Protein AF-A0A532T430-F1 (afdb_monomer_lite)

Foldseek 3Di:
DDEAEDEPVVVLVVLVVCLVVVFDKAWDWDALPRPPDPHNFIKIKIARPVVRYIYIYTHNDDDPCVLVRCCSVVVDDNPDDDD

pLDDT: mean 91.78, std 11.78, range [50.59, 98.44]

Radius of gyration: 12.57 Å; chains: 1; bounding box: 34×25×28 Å

Secondary structure (DSSP, 8-state):
--EEE--HHHHHHHHHHHHHTT--EEEEEE-TT-TT-SSSSEEEEEEETTTTEEEEEEESS--THHHHHHHHHHT--TT----

Structure (mmCIF, N/CA/C/O backbone):
data_AF-A0A532T430-F1
#
_entry.id   AF-A0A532T430-F1
#
loop_
_atom_site.group_PDB
_atom_site.id
_atom_site.type_symbol
_atom_site.label_atom_id
_atom_site.label_alt_id
_atom_site.label_comp_id
_atom_site.label_asym_id
_atom_site.label_entity_id
_atom_site.label_seq_id
_atom_site.pdbx_PDB_ins_code
_atom_site.Cartn_x
_atom_site.Cartn_y
_atom_site.Cartn_z
_atom_site.occupancy
_atom_site.B_iso_or_equiv
_atom_site.auth_seq_id
_atom_site.auth_comp_id
_atom_site.auth_asym_id
_atom_site.auth_atom_id
_atom_site.pdbx_PDB_model_num
ATOM 1 N N . MET A 1 1 ? -6.981 -13.702 -6.467 1.00 62.12 1 MET A N 1
ATOM 2 C CA . MET A 1 1 ? -7.190 -12.362 -5.885 1.00 62.12 1 MET A CA 1
ATOM 3 C C . MET A 1 1 ? -7.175 -11.372 -7.031 1.00 62.12 1 MET A C 1
ATOM 5 O O . MET A 1 1 ? -6.266 -11.460 -7.846 1.00 62.12 1 MET A O 1
ATOM 9 N N . ASN A 1 2 ? -8.205 -10.542 -7.177 1.00 84.88 2 ASN A N 1
ATOM 10 C CA . ASN A 1 2 ? -8.207 -9.510 -8.211 1.00 84.88 2 ASN A CA 1
ATOM 11 C C . ASN A 1 2 ? -7.411 -8.313 -7.678 1.00 84.88 2 ASN A C 1
ATOM 13 O O . ASN A 1 2 ? -7.788 -7.774 -6.641 1.00 84.88 2 ASN A O 1
ATOM 17 N N . LEU A 1 3 ? -6.309 -7.950 -8.334 1.00 92.38 3 LEU A N 1
ATOM 18 C CA . LEU A 1 3 ? -5.503 -6.789 -7.959 1.00 92.38 3 LEU A CA 1
ATOM 19 C C . LEU A 1 3 ? -5.943 -5.591 -8.798 1.00 92.38 3 LEU A C 1
ATOM 21 O O . LEU A 1 3 ? -5.875 -5.631 -10.026 1.00 92.38 3 LEU A O 1
ATOM 25 N N . ILE A 1 4 ? -6.381 -4.528 -8.134 1.00 96.94 4 ILE A N 1
ATOM 26 C CA . ILE A 1 4 ? -6.749 -3.272 -8.782 1.00 96.94 4 ILE A CA 1
ATOM 27 C C . ILE A 1 4 ? -5.476 -2.435 -8.923 1.00 96.94 4 ILE A C 1
ATOM 29 O O . ILE A 1 4 ? -4.916 -1.972 -7.928 1.00 96.94 4 ILE A O 1
ATOM 33 N N . GLU A 1 5 ? -4.995 -2.265 -10.155 1.00 97.56 5 GLU A N 1
ATOM 34 C CA . GLU A 1 5 ? -3.819 -1.434 -10.429 1.00 97.56 5 GLU A CA 1
ATOM 35 C C . GLU A 1 5 ? -4.160 0.049 -10.238 1.00 97.56 5 GLU A C 1
ATOM 37 O O . GLU A 1 5 ? -5.103 0.568 -10.836 1.00 97.56 5 GLU A O 1
ATOM 42 N N . ILE A 1 6 ? -3.389 0.721 -9.384 1.00 98.38 6 ILE A N 1
ATOM 43 C CA . ILE A 1 6 ? -3.531 2.138 -9.044 1.00 98.38 6 ILE A CA 1
ATOM 44 C C . ILE A 1 6 ? -2.165 2.828 -9.080 1.00 98.38 6 ILE A C 1
ATOM 46 O O . ILE A 1 6 ? -1.119 2.180 -9.105 1.00 98.38 6 ILE A O 1
ATOM 50 N N . ASN A 1 7 ? -2.168 4.160 -9.103 1.00 98.19 7 ASN A N 1
ATOM 51 C CA . ASN A 1 7 ? -0.938 4.947 -9.126 1.00 98.19 7 ASN A CA 1
ATOM 52 C C . ASN A 1 7 ? -0.364 5.185 -7.712 1.00 98.19 7 ASN A C 1
ATOM 54 O O . ASN A 1 7 ? -0.989 4.874 -6.695 1.00 98.19 7 ASN A O 1
ATOM 58 N N . ARG A 1 8 ? 0.838 5.774 -7.677 1.00 98.12 8 ARG A N 1
ATOM 59 C CA . ARG A 1 8 ? 1.597 6.100 -6.459 1.00 98.12 8 ARG A CA 1
ATOM 60 C C . ARG A 1 8 ? 0.814 6.979 -5.477 1.00 98.12 8 ARG A C 1
ATOM 62 O O . ARG A 1 8 ? 0.806 6.706 -4.281 1.00 98.12 8 ARG A O 1
ATOM 69 N N . GLU A 1 9 ? 0.160 8.025 -5.966 1.00 97.88 9 GLU A N 1
ATOM 70 C CA . GLU A 1 9 ? -0.579 8.961 -5.111 1.00 97.88 9 GLU A CA 1
ATOM 71 C C . GLU A 1 9 ? -1.782 8.276 -4.452 1.00 97.88 9 GLU A C 1
ATOM 73 O O . GLU A 1 9 ? -2.006 8.409 -3.249 1.00 97.88 9 GLU A O 1
ATOM 78 N N . GLU A 1 10 ? -2.519 7.478 -5.223 1.00 98.38 10 GLU A N 1
ATOM 79 C CA . GLU A 1 10 ? -3.721 6.794 -4.758 1.00 98.38 10 GLU A CA 1
ATOM 80 C C . GLU A 1 10 ? -3.399 5.682 -3.752 1.00 98.38 10 GLU A C 1
ATOM 82 O O . GLU A 1 10 ? -4.115 5.531 -2.761 1.00 98.38 10 GLU A O 1
ATOM 87 N N . ILE A 1 11 ? -2.312 4.923 -3.947 1.00 98.25 11 ILE A N 1
ATOM 88 C CA . ILE A 1 11 ? -1.949 3.857 -3.001 1.00 98.25 11 ILE A CA 1
ATOM 89 C C . ILE A 1 11 ? -1.525 4.432 -1.642 1.00 98.25 11 ILE A C 1
ATOM 91 O O . ILE A 1 11 ? -1.904 3.895 -0.599 1.00 98.25 11 ILE A O 1
ATOM 95 N N . VAL A 1 12 ? -0.820 5.571 -1.645 1.00 98.31 12 VAL A N 1
ATOM 96 C CA . VAL A 1 12 ? -0.441 6.300 -0.424 1.00 98.31 12 VAL A CA 1
ATOM 97 C C . VAL A 1 12 ? -1.664 6.910 0.256 1.00 98.31 12 VAL A C 1
ATOM 99 O O . VAL A 1 12 ? -1.805 6.821 1.476 1.00 98.31 12 VAL A O 1
ATOM 102 N N . LYS A 1 13 ? -2.572 7.512 -0.515 1.00 98.38 13 LYS A N 1
ATOM 103 C CA . LYS A 1 13 ? -3.824 8.053 0.017 1.00 98.38 13 LYS A CA 1
ATOM 104 C C . LYS A 1 13 ? -4.639 6.965 0.719 1.00 98.38 13 LYS A C 1
ATOM 106 O O . LYS A 1 13 ? -5.040 7.149 1.865 1.00 98.38 13 LYS A O 1
ATOM 111 N N . ARG A 1 14 ? -4.821 5.809 0.077 1.00 97.94 14 ARG A N 1
ATOM 112 C CA . ARG A 1 14 ? -5.609 4.698 0.630 1.00 97.94 14 ARG A CA 1
ATOM 113 C C . ARG A 1 14 ? -5.022 4.118 1.904 1.00 97.94 14 ARG A C 1
ATOM 115 O O . ARG A 1 14 ? -5.770 3.898 2.852 1.00 97.94 14 ARG A O 1
ATOM 122 N N . VAL A 1 15 ? -3.708 3.885 1.961 1.00 97.75 15 VAL A N 1
ATOM 123 C CA . VAL A 1 15 ? -3.099 3.345 3.189 1.00 97.75 15 VAL A CA 1
ATOM 124 C C . VAL A 1 15 ? -3.258 4.316 4.363 1.00 97.75 15 VAL A C 1
ATOM 126 O O . VAL A 1 15 ? -3.536 3.881 5.478 1.00 97.75 15 VAL A O 1
ATOM 129 N N . ARG A 1 16 ? -3.173 5.631 4.111 1.00 97.38 16 ARG A N 1
ATOM 130 C CA . ARG A 1 16 ? -3.421 6.662 5.130 1.00 97.38 16 ARG A CA 1
ATOM 131 C C . ARG A 1 16 ? -4.873 6.654 5.593 1.00 97.38 16 ARG A C 1
ATOM 133 O O . ARG A 1 16 ? -5.112 6.582 6.791 1.00 97.38 16 ARG A O 1
ATOM 140 N N . GLU A 1 17 ? -5.832 6.626 4.668 1.00 97.38 17 GLU A N 1
ATOM 141 C CA . GLU A 1 17 ? -7.261 6.549 5.003 1.00 97.38 17 GLU A CA 1
ATOM 142 C C . GLU A 1 17 ? -7.592 5.308 5.849 1.00 97.38 17 GLU A C 1
ATOM 144 O O . GLU A 1 17 ? -8.323 5.406 6.836 1.00 97.38 17 GLU A O 1
ATOM 149 N N . LEU A 1 18 ? -7.030 4.145 5.502 1.00 96.69 18 LEU A N 1
ATOM 150 C CA . LEU A 1 18 ? -7.223 2.909 6.265 1.00 96.69 18 LEU A CA 1
ATOM 151 C C . LEU A 1 18 ? -6.586 2.989 7.657 1.00 96.69 18 LEU A C 1
ATOM 153 O O . LEU A 1 18 ? -7.210 2.579 8.641 1.00 96.69 18 LEU A O 1
ATOM 157 N N . ALA A 1 19 ? -5.372 3.534 7.757 1.00 95.50 19 ALA A N 1
ATOM 158 C CA . ALA A 1 19 ? -4.677 3.717 9.026 1.00 95.50 19 ALA A CA 1
ATOM 159 C C . ALA A 1 19 ? -5.413 4.700 9.954 1.00 95.50 19 ALA A C 1
ATOM 161 O O . ALA A 1 19 ? -5.675 4.364 11.113 1.00 95.50 19 ALA A O 1
ATOM 162 N N . ASP A 1 20 ? -5.820 5.864 9.442 1.00 95.94 20 ASP A N 1
ATOM 163 C CA . ASP A 1 20 ? -6.530 6.904 10.196 1.00 95.94 20 ASP A CA 1
ATOM 164 C C . ASP A 1 20 ? -7.894 6.409 10.691 1.00 95.94 20 ASP A C 1
ATOM 166 O O . ASP A 1 20 ? -8.279 6.632 11.844 1.00 95.94 20 ASP A O 1
ATOM 170 N N . ALA A 1 21 ? -8.604 5.651 9.850 1.00 95.62 21 ALA A N 1
ATOM 171 C CA . ALA A 1 21 ? -9.871 5.021 10.203 1.00 95.62 21 ALA A CA 1
ATOM 172 C C . ALA A 1 21 ? -9.716 3.770 11.095 1.00 95.62 21 ALA A C 1
ATOM 174 O O . ALA A 1 21 ? -10.724 3.143 11.434 1.00 95.62 21 ALA A O 1
ATOM 175 N N . LYS A 1 22 ? -8.485 3.401 11.489 1.00 94.25 22 LYS A N 1
ATOM 176 C CA . LYS A 1 22 ? -8.151 2.209 12.297 1.00 94.25 22 LYS A CA 1
ATOM 177 C C . LYS A 1 22 ? -8.717 0.910 11.711 1.00 94.25 22 LYS A C 1
ATOM 179 O O . LYS A 1 22 ? -9.144 0.019 12.450 1.00 94.25 22 LYS A O 1
ATOM 184 N N . LYS A 1 23 ? -8.749 0.823 10.382 1.00 94.44 23 LYS A N 1
ATOM 185 C CA . LYS A 1 23 ? -9.230 -0.341 9.634 1.00 94.44 23 LYS A CA 1
ATOM 186 C C . LYS A 1 23 ? -8.202 -1.463 9.661 1.00 94.44 23 LYS A C 1
ATOM 188 O O . LYS A 1 23 ? -7.022 -1.226 9.909 1.00 94.44 23 LYS A O 1
ATOM 193 N N . LYS A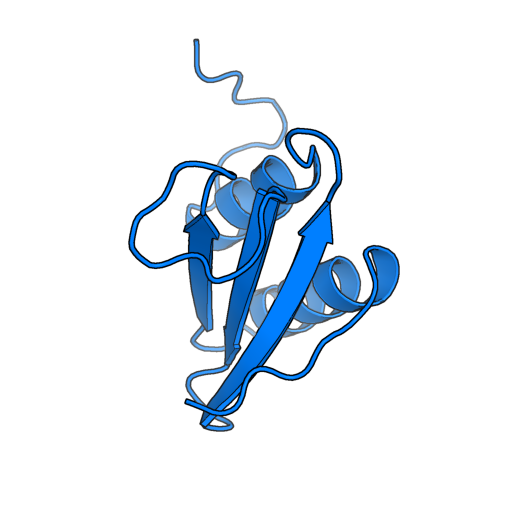 1 24 ? -8.653 -2.694 9.412 1.00 94.38 24 LYS A N 1
ATOM 194 C CA . LYS A 1 24 ? -7.748 -3.829 9.209 1.00 94.38 24 LYS A CA 1
ATOM 195 C C . LYS A 1 24 ? -7.216 -3.808 7.787 1.00 94.38 24 LYS A C 1
ATOM 197 O O . LYS A 1 24 ? -7.986 -3.845 6.830 1.00 94.38 24 LYS A O 1
ATOM 202 N N . TRP A 1 25 ? -5.903 -3.751 7.677 1.00 96.62 25 TRP A N 1
ATOM 203 C CA . TRP A 1 25 ? -5.195 -3.799 6.417 1.00 96.62 25 TRP A CA 1
ATOM 204 C C . TRP A 1 25 ? -3.811 -4.387 6.650 1.00 96.62 25 TRP A C 1
ATOM 206 O O . TRP A 1 25 ? -3.271 -4.334 7.759 1.00 96.62 25 TRP A O 1
ATOM 216 N N . HIS A 1 26 ? -3.235 -4.928 5.592 1.00 96.19 26 HIS A N 1
ATOM 217 C CA . HIS A 1 26 ? -1.833 -5.307 5.555 1.00 96.19 26 HIS A CA 1
ATOM 218 C C . HIS A 1 26 ? -1.290 -5.051 4.150 1.00 96.19 26 HIS A C 1
ATOM 220 O O . HIS A 1 26 ? -2.014 -4.596 3.258 1.00 96.19 26 HIS A O 1
ATOM 226 N N . PHE A 1 27 ? 0.003 -5.293 3.953 1.00 97.50 27 PHE A N 1
ATOM 227 C CA . PHE A 1 27 ? 0.628 -5.074 2.661 1.00 97.50 27 PHE A CA 1
ATOM 228 C C . PHE A 1 27 ? 1.670 -6.134 2.334 1.00 97.50 27 PHE A C 1
ATOM 230 O O . PHE A 1 27 ? 2.231 -6.770 3.227 1.00 97.50 27 PHE A O 1
ATOM 237 N N . HIS A 1 28 ? 1.950 -6.272 1.041 1.00 96.75 28 HIS A N 1
ATOM 238 C CA . HIS A 1 28 ? 3.059 -7.064 0.523 1.00 96.75 28 H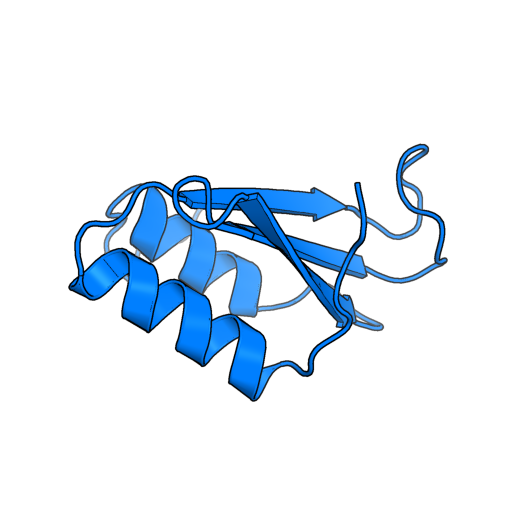IS A CA 1
ATOM 239 C C . HIS A 1 28 ? 3.9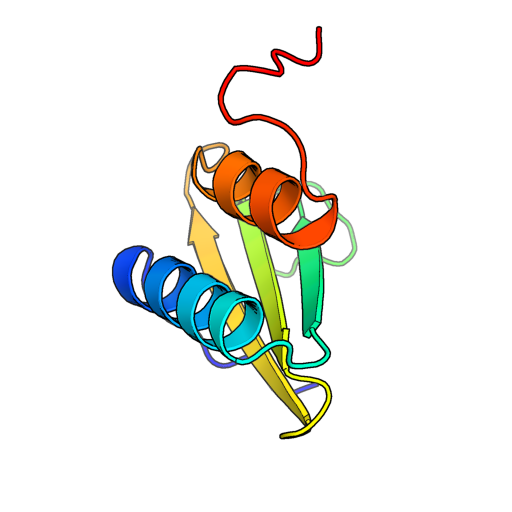69 -6.178 -0.308 1.00 96.75 28 HIS A C 1
ATOM 241 O O . HIS A 1 28 ? 3.512 -5.301 -1.043 1.00 96.75 28 HIS A O 1
ATOM 247 N N . PHE A 1 29 ? 5.262 -6.453 -0.227 1.00 97.44 29 PHE A N 1
ATOM 248 C CA . PHE A 1 29 ? 6.262 -5.860 -1.095 1.00 97.44 29 PHE A CA 1
ATOM 249 C C . PHE A 1 29 ? 6.953 -6.970 -1.878 1.00 97.44 29 PHE A C 1
ATOM 251 O O . PHE A 1 29 ? 7.537 -7.880 -1.290 1.00 97.44 29 PHE A O 1
ATOM 258 N N . LEU A 1 30 ? 6.868 -6.905 -3.206 1.00 97.62 30 LEU A N 1
ATOM 259 C CA . LEU A 1 30 ? 7.472 -7.886 -4.100 1.00 97.62 30 LEU A CA 1
ATOM 260 C C . LEU A 1 30 ? 8.547 -7.209 -4.951 1.00 97.62 30 LEU A C 1
ATOM 262 O O . LEU A 1 30 ? 8.306 -6.186 -5.595 1.00 97.62 30 LEU A O 1
ATOM 266 N N . THR A 1 31 ? 9.738 -7.797 -4.977 1.00 97.81 31 THR A N 1
ATOM 267 C CA . THR A 1 31 ? 10.833 -7.357 -5.851 1.00 97.81 31 THR A CA 1
ATOM 268 C C . THR A 1 31 ? 10.623 -7.863 -7.288 1.00 97.81 31 THR A C 1
ATOM 270 O O . THR A 1 31 ? 9.841 -8.799 -7.492 1.00 97.81 31 THR A O 1
ATOM 273 N N . PRO A 1 32 ? 11.328 -7.308 -8.296 1.00 97.50 32 PRO A N 1
ATOM 274 C CA . PRO A 1 32 ? 11.238 -7.778 -9.684 1.00 97.50 32 PRO A CA 1
ATOM 275 C C . PRO A 1 32 ? 11.550 -9.271 -9.865 1.00 97.50 32 PRO A C 1
ATOM 277 O O . PRO A 1 32 ? 10.999 -9.909 -10.751 1.00 97.50 32 PRO A O 1
ATOM 280 N N . ASN A 1 33 ? 12.402 -9.834 -9.001 1.00 95.75 33 ASN A N 1
ATOM 281 C CA . ASN A 1 33 ? 12.831 -11.236 -9.062 1.00 95.75 33 ASN A CA 1
ATOM 282 C C . ASN A 1 33 ? 11.986 -12.167 -8.173 1.00 95.75 33 ASN A C 1
ATOM 284 O O . ASN A 1 3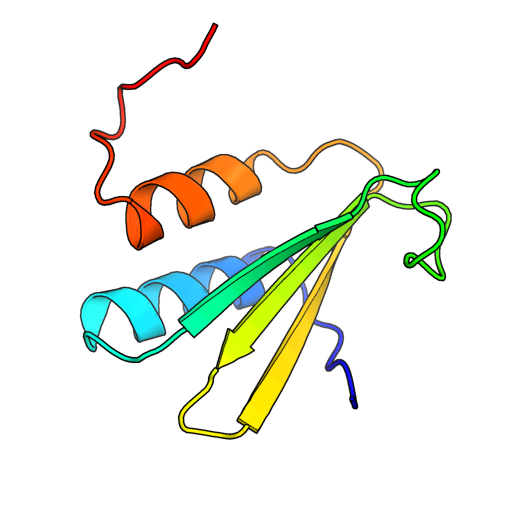3 ? 12.335 -13.332 -7.978 1.00 95.75 33 ASN A O 1
ATOM 288 N N . CYS A 1 34 ? 10.914 -11.659 -7.563 1.00 95.62 34 CYS A N 1
ATOM 289 C CA . CYS A 1 34 ? 10.059 -12.457 -6.697 1.00 95.62 34 CYS A CA 1
ATOM 290 C C . CYS A 1 34 ? 9.226 -13.445 -7.526 1.00 95.62 34 CYS A C 1
ATOM 292 O O . CYS A 1 34 ? 8.516 -13.044 -8.441 1.00 95.62 34 CYS A O 1
ATOM 294 N N . ILE A 1 35 ? 9.228 -14.727 -7.149 1.00 96.12 35 ILE A N 1
ATOM 295 C CA . ILE A 1 35 ? 8.458 -15.783 -7.836 1.00 96.12 35 ILE A CA 1
ATOM 296 C C . ILE A 1 35 ? 6.936 -15.558 -7.819 1.00 96.12 35 ILE A C 1
ATOM 298 O O . ILE A 1 35 ? 6.215 -16.146 -8.620 1.00 96.12 35 ILE A O 1
ATOM 302 N N . PHE A 1 36 ? 6.443 -14.729 -6.895 1.00 92.69 36 PHE A N 1
ATOM 303 C CA . PHE A 1 36 ? 5.029 -14.367 -6.774 1.00 92.69 36 PHE A CA 1
ATOM 304 C C . PHE A 1 36 ? 4.678 -13.081 -7.529 1.00 92.69 36 PHE A C 1
ATOM 306 O O . PHE A 1 36 ? 3.515 -12.684 -7.560 1.00 92.69 36 PHE A O 1
ATOM 313 N N . ASN A 1 37 ? 5.670 -12.419 -8.125 1.00 93.69 37 ASN A N 1
ATOM 314 C CA . ASN A 1 37 ? 5.483 -11.208 -8.899 1.00 93.69 37 ASN A CA 1
ATOM 315 C C . ASN A 1 37 ? 5.408 -11.553 -10.386 1.00 93.69 37 ASN A C 1
ATOM 317 O O . ASN A 1 37 ? 6.291 -12.195 -10.944 1.00 93.69 37 ASN A O 1
ATOM 321 N N . ASN A 1 38 ? 4.336 -11.119 -11.035 1.00 90.12 38 ASN A N 1
ATOM 322 C CA . ASN A 1 38 ? 4.096 -11.369 -12.452 1.00 90.12 38 ASN A CA 1
ATOM 323 C C . ASN A 1 38 ? 4.632 -10.252 -13.362 1.00 90.12 38 ASN A C 1
ATOM 325 O O . ASN A 1 38 ? 4.395 -10.291 -14.570 1.00 90.12 38 ASN A O 1
ATOM 329 N N . LYS A 1 39 ? 5.317 -9.248 -12.800 1.00 92.81 39 LYS A N 1
ATOM 330 C CA . LYS A 1 39 ? 5.967 -8.167 -13.546 1.00 92.81 39 LYS A CA 1
ATOM 331 C C . LYS A 1 39 ? 7.435 -8.052 -13.132 1.00 92.81 39 LYS A C 1
ATOM 333 O O . LYS A 1 39 ? 7.753 -8.137 -11.951 1.00 92.81 39 LYS A O 1
ATOM 338 N N . GLU A 1 40 ? 8.311 -7.735 -14.085 1.00 95.62 40 GLU A N 1
ATOM 339 C CA . GLU A 1 40 ? 9.724 -7.377 -13.843 1.00 95.62 40 GLU A CA 1
ATOM 340 C C . GLU A 1 40 ? 9.857 -5.951 -13.261 1.00 95.62 40 GLU A C 1
ATOM 342 O O . GLU A 1 40 ? 10.610 -5.107 -13.741 1.00 95.62 40 GLU A O 1
ATOM 347 N N . LYS A 1 41 ? 9.047 -5.645 -12.246 1.00 97.19 41 LYS A N 1
ATOM 348 C CA . LYS A 1 41 ? 8.945 -4.352 -11.561 1.00 97.19 41 LYS A CA 1
ATOM 349 C C . LYS A 1 41 ? 8.785 -4.592 -10.072 1.00 97.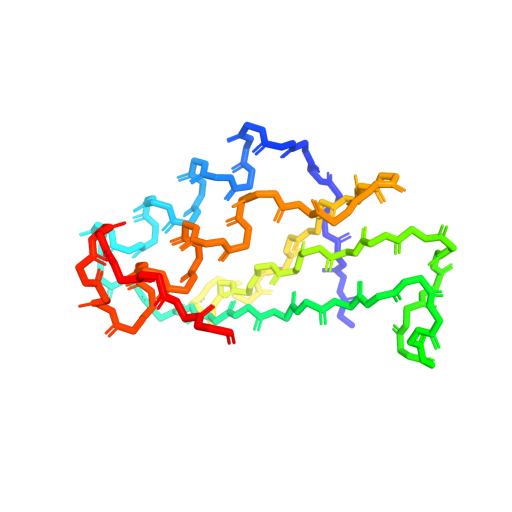19 41 LYS A C 1
ATOM 351 O O . LYS A 1 41 ? 8.316 -5.649 -9.670 1.00 97.19 41 LYS A O 1
ATOM 356 N N . PHE A 1 42 ? 9.107 -3.607 -9.248 1.00 98.31 42 PHE A N 1
ATOM 357 C CA . PHE A 1 42 ? 8.709 -3.649 -7.845 1.00 98.31 42 PHE A CA 1
ATOM 358 C C . PHE A 1 42 ? 7.189 -3.514 -7.749 1.00 98.31 42 PHE A C 1
ATOM 360 O O . PHE A 1 42 ? 6.593 -2.752 -8.511 1.00 98.31 42 PHE A O 1
ATOM 367 N N . ALA A 1 43 ? 6.561 -4.238 -6.827 1.00 98.19 43 ALA A N 1
ATOM 368 C CA . ALA A 1 43 ? 5.128 -4.155 -6.577 1.00 98.19 43 ALA A CA 1
ATOM 369 C C . ALA A 1 43 ? 4.868 -3.910 -5.091 1.00 98.19 43 ALA A C 1
ATOM 371 O O . ALA A 1 43 ? 5.379 -4.639 -4.239 1.00 98.19 43 ALA A O 1
ATOM 372 N N . LEU A 1 44 ? 4.053 -2.901 -4.795 1.00 98.06 44 LEU A N 1
ATOM 373 C CA . LEU A 1 44 ? 3.500 -2.668 -3.467 1.00 98.06 44 LEU A CA 1
ATOM 374 C C . LEU A 1 44 ? 2.013 -3.003 -3.520 1.00 98.06 44 LEU A C 1
ATOM 376 O O . LEU A 1 44 ? 1.275 -2.401 -4.302 1.00 98.06 44 LEU A O 1
ATOM 380 N N . ILE A 1 45 ? 1.597 -3.989 -2.732 1.00 97.94 45 ILE A N 1
ATOM 381 C CA . ILE A 1 45 ? 0.223 -4.486 -2.692 1.00 97.94 45 ILE A CA 1
ATOM 382 C C . ILE A 1 45 ? -0.388 -4.081 -1.357 1.00 97.94 45 ILE A C 1
ATOM 384 O O . ILE A 1 45 ? 0.160 -4.426 -0.317 1.00 97.94 45 ILE A O 1
ATOM 388 N N . LEU A 1 46 ? -1.518 -3.381 -1.390 1.00 98.06 46 LEU A N 1
ATOM 389 C CA . LEU A 1 46 ? -2.321 -3.020 -0.223 1.00 98.06 46 LEU A CA 1
ATOM 390 C C . LEU A 1 46 ? -3.575 -3.891 -0.186 1.00 98.06 46 LEU A C 1
ATOM 392 O O . LEU A 1 46 ? -4.325 -3.919 -1.161 1.00 98.06 46 LEU A O 1
ATOM 396 N N . GLU A 1 47 ? -3.837 -4.547 0.939 1.00 97.81 47 GLU A N 1
ATOM 397 C CA . GLU A 1 47 ? -5.048 -5.340 1.145 1.00 97.81 47 GLU A CA 1
ATOM 398 C C . GLU A 1 47 ? -5.960 -4.668 2.176 1.00 97.81 47 GLU A C 1
ATOM 400 O O . GLU A 1 47 ? -5.587 -4.505 3.338 1.00 97.81 47 GLU A O 1
ATOM 405 N N . ASP A 1 48 ? -7.165 -4.284 1.745 1.00 96.25 48 ASP A N 1
ATOM 406 C CA . ASP A 1 48 ? -8.264 -3.873 2.622 1.00 96.25 48 ASP A CA 1
ATOM 407 C C . ASP A 1 48 ? -9.051 -5.130 3.020 1.00 96.25 48 ASP A C 1
ATOM 409 O O . ASP A 1 48 ? -9.837 -5.677 2.236 1.00 96.25 48 ASP A O 1
ATOM 413 N N . GLU A 1 49 ? -8.827 -5.607 4.245 1.00 94.12 49 GLU A N 1
ATOM 414 C CA . GLU A 1 49 ? -9.435 -6.849 4.734 1.00 94.12 49 GLU A CA 1
ATOM 415 C C . GLU A 1 49 ? -10.944 -6.720 4.963 1.00 94.12 49 GLU A C 1
ATOM 417 O O . GLU A 1 49 ? -11.670 -7.716 4.891 1.00 94.12 49 GLU A O 1
ATOM 422 N N . GLU A 1 50 ? -11.437 -5.510 5.238 1.00 91.94 50 GLU A N 1
ATOM 423 C CA . GLU A 1 50 ? -12.861 -5.287 5.477 1.00 91.94 50 GLU A CA 1
ATOM 424 C C . GLU A 1 50 ? -13.651 -5.327 4.171 1.00 91.94 50 GLU A C 1
ATOM 426 O O . GLU A 1 50 ? -14.700 -5.974 4.102 1.00 91.94 50 GLU A O 1
ATOM 431 N N . LYS A 1 51 ? -13.137 -4.670 3.126 1.00 93.12 51 LYS A N 1
ATOM 432 C CA . LYS A 1 51 ? -13.771 -4.666 1.798 1.00 93.12 51 LYS A CA 1
ATOM 433 C C . LYS A 1 51 ? -13.424 -5.888 0.957 1.00 93.12 51 LYS A C 1
ATOM 435 O O . LYS A 1 51 ? -14.111 -6.147 -0.028 1.00 93.12 51 LYS A O 1
ATOM 440 N N . LYS A 1 52 ? -12.406 -6.659 1.356 1.00 93.69 52 LYS A N 1
ATOM 441 C CA . LYS A 1 52 ? -11.839 -7.771 0.575 1.00 93.69 52 LYS A CA 1
ATOM 442 C C . LYS A 1 52 ? -11.360 -7.306 -0.801 1.00 93.69 52 LYS A C 1
ATOM 444 O O . LYS A 1 52 ? -11.545 -7.995 -1.806 1.00 93.69 52 LYS A O 1
ATOM 449 N N . GLU A 1 53 ? -10.761 -6.122 -0.828 1.00 95.75 53 GLU A N 1
ATOM 450 C CA . GLU A 1 53 ? -10.202 -5.504 -2.025 1.00 95.75 53 GLU A CA 1
ATOM 451 C C . GLU A 1 53 ? -8.687 -5.410 -1.890 1.00 95.75 53 GLU A C 1
ATOM 453 O O . GLU A 1 53 ? -8.158 -5.100 -0.823 1.00 95.75 53 GLU A O 1
ATOM 458 N N . SER A 1 54 ? -7.992 -5.646 -2.996 1.00 97.12 54 SER A N 1
ATOM 459 C CA . SER A 1 54 ? -6.538 -5.575 -3.051 1.00 97.12 54 SER A CA 1
ATOM 460 C C . SER A 1 54 ? -6.126 -4.618 -4.156 1.00 97.12 54 SER A C 1
ATOM 462 O O . SER A 1 54 ? -6.619 -4.692 -5.283 1.00 97.12 54 SER A O 1
ATOM 464 N N . TYR A 1 55 ? -5.199 -3.734 -3.830 1.00 98.06 55 TYR A N 1
ATOM 465 C CA . TYR A 1 55 ? -4.688 -2.695 -4.707 1.00 98.06 55 TYR A CA 1
ATOM 466 C C . TYR A 1 55 ? -3.205 -2.928 -4.950 1.00 98.06 55 TYR A C 1
ATOM 468 O O . TYR A 1 55 ? -2.505 -3.376 -4.047 1.00 98.06 55 TYR A O 1
ATOM 476 N N . VAL A 1 56 ? -2.709 -2.617 -6.144 1.00 97.88 56 VAL A N 1
ATOM 477 C CA . VAL A 1 56 ? -1.285 -2.750 -6.470 1.00 97.88 56 VAL A CA 1
ATOM 478 C C . VAL A 1 56 ? -0.770 -1.505 -7.175 1.00 97.88 56 VAL A C 1
ATOM 480 O O . VAL A 1 56 ? -1.420 -0.982 -8.077 1.00 97.88 56 VAL A O 1
ATOM 483 N N . CYS A 1 57 ? 0.417 -1.052 -6.784 1.00 98.44 57 CYS A N 1
ATOM 484 C CA . CYS A 1 57 ? 1.189 -0.056 -7.517 1.00 98.44 57 CYS A CA 1
ATOM 485 C C . CYS A 1 57 ? 2.528 -0.671 -7.926 1.00 98.44 57 CYS A C 1
ATOM 487 O O . CYS A 1 57 ? 3.192 -1.325 -7.117 1.00 98.44 57 CYS A O 1
ATOM 489 N N . TYR A 1 58 ? 2.915 -0.468 -9.185 1.00 98.06 58 TYR A N 1
ATOM 490 C CA . TYR A 1 58 ? 4.171 -0.972 -9.733 1.00 98.06 58 TYR A CA 1
ATOM 491 C C . TYR A 1 58 ? 5.192 0.150 -9.904 1.00 98.06 58 TYR A C 1
ATOM 493 O O . TYR A 1 58 ? 4.854 1.243 -10.356 1.00 98.06 58 TYR A O 1
ATOM 501 N N . PHE A 1 59 ? 6.456 -0.150 -9.621 1.00 97.94 59 PHE A N 1
ATOM 502 C CA . PHE A 1 59 ? 7.556 0.808 -9.650 1.00 97.94 59 PHE A CA 1
ATOM 503 C C . PHE A 1 59 ? 8.741 0.235 -10.427 1.00 97.94 59 PHE A C 1
ATOM 505 O O . PHE A 1 59 ? 9.010 -0.966 -10.389 1.00 97.94 59 PHE A O 1
ATOM 512 N N . ASN A 1 60 ? 9.452 1.097 -11.152 1.00 97.56 60 ASN A N 1
ATOM 513 C CA . ASN A 1 60 ? 10.661 0.690 -11.876 1.00 97.56 60 ASN A CA 1
ATOM 514 C C . ASN A 1 60 ? 11.879 0.570 -10.938 1.00 97.56 60 ASN A C 1
ATOM 516 O O . ASN A 1 60 ? 12.832 -0.131 -11.256 1.00 97.56 60 ASN A O 1
ATOM 520 N N . GLU A 1 61 ? 11.823 1.223 -9.780 1.00 96.88 61 GLU A N 1
ATOM 521 C CA . GLU A 1 61 ? 12.839 1.223 -8.726 1.00 96.88 61 GLU A CA 1
ATOM 522 C C . GLU A 1 61 ? 12.193 0.906 -7.372 1.00 96.88 61 GLU A C 1
ATOM 524 O O . GLU A 1 61 ? 10.964 0.840 -7.269 1.00 96.88 61 GLU A O 1
ATOM 529 N N . GLN A 1 62 ? 13.004 0.675 -6.337 1.00 95.75 62 GLN A N 1
ATOM 530 C CA . GLN A 1 62 ? 12.482 0.390 -5.003 1.00 95.75 62 GLN A CA 1
ATOM 531 C C . GLN A 1 62 ? 11.658 1.591 -4.494 1.00 95.75 62 GLN A C 1
ATOM 533 O O . GLN A 1 62 ? 12.192 2.697 -4.425 1.00 95.75 62 GLN A O 1
ATOM 538 N N . PRO A 1 63 ? 10.373 1.406 -4.137 1.00 96.06 63 PRO A N 1
ATOM 539 C CA . PRO A 1 63 ? 9.502 2.514 -3.769 1.00 96.06 63 PRO A CA 1
ATOM 540 C C . PRO A 1 63 ? 9.843 3.062 -2.385 1.00 96.06 63 PRO A C 1
ATOM 542 O O . PRO A 1 63 ? 9.815 2.330 -1.395 1.00 96.06 63 PRO A O 1
ATOM 545 N N . GLU A 1 64 ? 10.065 4.372 -2.293 1.00 95.44 64 GLU A N 1
ATOM 546 C CA . GLU A 1 64 ? 10.168 5.080 -1.011 1.00 95.44 64 GLU A CA 1
ATOM 547 C C . GLU A 1 64 ? 8.864 4.978 -0.199 1.00 95.44 64 GLU A C 1
ATOM 549 O O . GLU A 1 64 ? 8.889 4.976 1.032 1.00 95.44 64 GLU A O 1
ATOM 554 N N . GLU A 1 65 ? 7.723 4.795 -0.877 1.00 96.19 65 GLU A N 1
ATOM 555 C CA . GLU A 1 65 ? 6.403 4.607 -0.264 1.00 96.19 65 GLU A CA 1
ATOM 556 C C . GLU A 1 65 ? 6.330 3.397 0.667 1.00 96.19 65 GLU A C 1
ATOM 558 O O . GLU A 1 65 ? 5.494 3.378 1.571 1.00 96.19 65 GLU A O 1
ATOM 563 N N . LEU A 1 66 ? 7.208 2.405 0.488 1.00 95.81 66 LEU A N 1
ATOM 564 C CA . LEU A 1 66 ? 7.307 1.261 1.390 1.00 95.81 66 LEU A CA 1
ATOM 565 C C . LEU A 1 66 ? 7.485 1.714 2.849 1.00 95.81 66 LEU A C 1
ATOM 567 O O . LEU A 1 66 ? 6.832 1.174 3.740 1.00 95.81 66 LEU A O 1
ATOM 571 N N . LYS A 1 67 ? 8.274 2.771 3.085 1.00 94.50 67 LYS A N 1
ATOM 572 C CA . LYS A 1 67 ? 8.480 3.331 4.429 1.00 94.50 67 LYS A CA 1
ATOM 573 C C . LYS A 1 67 ? 7.185 3.877 5.030 1.00 94.50 67 LYS A C 1
ATOM 575 O O . LYS A 1 67 ? 6.944 3.720 6.222 1.00 94.50 67 LYS A O 1
ATOM 580 N N . ILE A 1 68 ? 6.314 4.478 4.214 1.00 95.38 68 ILE A N 1
ATOM 581 C CA . ILE A 1 68 ? 5.008 4.987 4.668 1.00 95.38 68 ILE A CA 1
ATOM 582 C C . ILE A 1 68 ? 4.151 3.824 5.179 1.00 95.38 68 ILE A C 1
ATOM 584 O O . ILE A 1 68 ? 3.556 3.913 6.251 1.00 95.38 68 ILE A O 1
ATOM 588 N N . PHE A 1 69 ? 4.121 2.719 4.434 1.00 95.75 69 PHE A N 1
ATOM 589 C CA . PHE A 1 69 ? 3.388 1.512 4.807 1.00 95.75 69 PHE A CA 1
ATOM 590 C C . PHE A 1 69 ? 3.915 0.898 6.107 1.00 95.75 69 PHE A C 1
ATOM 592 O O . PHE A 1 69 ? 3.138 0.623 7.021 1.00 95.75 69 PHE A O 1
ATOM 599 N N . GLU A 1 70 ? 5.231 0.732 6.218 1.00 94.19 70 GLU A N 1
ATOM 600 C CA . GLU A 1 70 ? 5.872 0.210 7.425 1.00 94.19 70 GLU A CA 1
ATOM 601 C C . GLU A 1 70 ? 5.615 1.099 8.647 1.00 94.19 70 GLU A C 1
ATOM 603 O O . GLU A 1 70 ? 5.271 0.589 9.717 1.00 94.19 70 GLU A O 1
ATOM 608 N N . ASN A 1 71 ? 5.727 2.421 8.493 1.00 92.75 71 ASN A N 1
ATOM 609 C CA . ASN A 1 71 ? 5.507 3.373 9.579 1.00 92.75 71 ASN A CA 1
ATOM 610 C C . ASN A 1 71 ? 4.060 3.349 10.068 1.00 92.75 71 ASN A C 1
ATOM 612 O O . ASN A 1 71 ? 3.827 3.288 11.275 1.00 92.75 71 ASN A O 1
ATOM 616 N N . LEU A 1 72 ? 3.086 3.322 9.152 1.00 93.69 72 LEU A N 1
ATOM 617 C CA . LEU A 1 72 ? 1.668 3.266 9.508 1.00 93.69 72 LEU A CA 1
ATOM 618 C C . LEU A 1 72 ? 1.277 1.924 10.142 1.00 93.69 72 LEU A C 1
ATOM 620 O O . LEU A 1 72 ? 0.530 1.912 11.122 1.00 93.69 72 LEU A O 1
ATOM 624 N N . LEU A 1 73 ? 1.785 0.799 9.624 1.00 91.81 73 LEU A N 1
ATOM 625 C CA . LEU A 1 73 ? 1.412 -0.530 10.118 1.00 91.81 73 LEU A CA 1
ATOM 626 C C . LEU A 1 73 ? 2.047 -0.828 11.479 1.00 91.81 73 LEU A C 1
ATOM 628 O O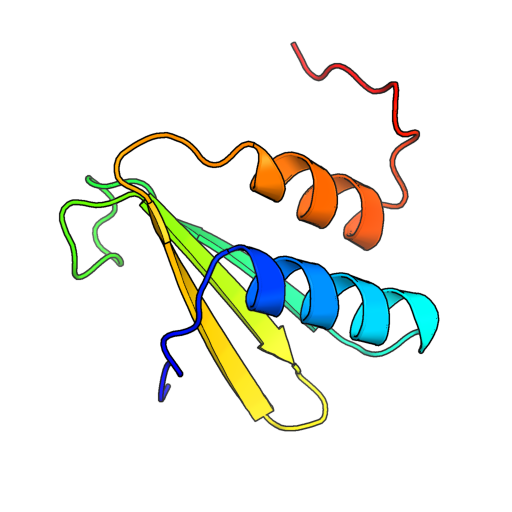 . LEU A 1 73 ? 1.372 -1.263 12.414 1.00 91.81 73 LEU A O 1
ATOM 632 N N . TYR A 1 74 ? 3.351 -0.584 11.598 1.00 87.62 74 TYR A N 1
ATOM 633 C CA . TYR A 1 74 ? 4.121 -0.908 12.799 1.00 87.62 74 TYR A CA 1
ATOM 634 C C . TYR A 1 74 ? 4.170 0.241 13.806 1.00 87.62 74 TYR A C 1
ATOM 636 O O . TYR A 1 74 ? 4.782 0.089 14.863 1.00 87.62 74 TYR A O 1
ATOM 644 N N . LYS A 1 75 ? 3.526 1.378 13.500 1.00 81.19 75 LYS A N 1
ATOM 645 C CA . LYS A 1 75 ? 3.581 2.615 14.295 1.00 81.19 75 LYS A CA 1
ATOM 646 C C . LYS A 1 75 ? 5.025 3.035 14.585 1.00 81.19 75 LYS A C 1
ATOM 648 O O . LYS A 1 75 ? 5.338 3.467 15.696 1.00 81.19 75 LYS A O 1
ATOM 653 N N . ARG A 1 76 ? 5.915 2.848 13.603 1.00 69.19 76 ARG A N 1
ATOM 654 C CA . ARG A 1 76 ? 7.315 3.266 13.725 1.00 69.19 76 ARG A CA 1
ATOM 655 C C . ARG A 1 76 ? 7.372 4.799 13.697 1.00 69.19 76 ARG A C 1
ATOM 657 O O . ARG A 1 76 ? 6.632 5.404 12.919 1.00 69.19 76 ARG A O 1
ATOM 664 N N . PRO A 1 77 ? 8.215 5.431 14.532 1.00 63.66 77 PRO A N 1
ATOM 665 C CA . PRO A 1 77 ? 8.511 6.855 14.405 1.00 63.66 77 PRO A CA 1
ATOM 666 C C . PRO A 1 77 ? 9.014 7.163 12.989 1.00 63.66 77 PRO A C 1
ATOM 668 O O . PRO A 1 77 ? 9.744 6.349 12.425 1.00 63.66 77 PRO A O 1
ATOM 671 N N . GLU A 1 78 ? 8.655 8.321 12.427 1.00 56.53 78 GLU A N 1
ATOM 672 C CA . GLU A 1 78 ? 9.060 8.718 11.063 1.00 56.53 78 GLU A CA 1
ATOM 673 C C . GLU A 1 78 ? 10.591 8.752 10.875 1.00 56.53 78 GLU A C 1
ATOM 675 O O . GLU A 1 78 ? 11.066 8.555 9.760 1.00 56.53 78 GLU A O 1
ATOM 680 N N . ASP A 1 79 ? 11.344 8.874 11.973 1.00 61.38 79 ASP A N 1
ATOM 681 C CA . ASP A 1 79 ? 12.811 8.948 12.010 1.00 61.38 79 ASP A CA 1
ATOM 682 C C . ASP A 1 79 ? 13.501 7.589 12.249 1.00 61.38 79 ASP A C 1
ATOM 684 O O . ASP A 1 79 ? 14.681 7.532 12.602 1.00 61.38 79 ASP A O 1
ATOM 688 N N . PHE A 1 80 ? 12.774 6.471 12.141 1.00 56.62 80 PHE A N 1
ATOM 689 C CA . PHE A 1 80 ? 13.357 5.148 12.355 1.00 56.62 80 PHE A CA 1
ATOM 690 C C . PHE A 1 80 ? 14.084 4.661 11.095 1.00 56.62 80 PHE A C 1
ATOM 692 O O . PHE A 1 80 ? 13.532 3.913 10.287 1.00 56.62 80 PHE A O 1
ATOM 699 N N . ASP A 1 81 ? 15.341 5.071 10.937 1.00 57.16 81 ASP A N 1
ATOM 700 C CA . ASP A 1 81 ? 16.238 4.486 9.942 1.00 57.16 81 ASP A CA 1
ATOM 701 C C . ASP A 1 81 ? 16.575 3.040 10.344 1.00 57.16 81 ASP A C 1
ATOM 703 O O . ASP A 1 81 ? 17.341 2.787 11.277 1.00 57.16 81 ASP A O 1
ATOM 707 N N . SER A 1 82 ? 15.986 2.063 9.651 1.00 57.19 82 SER A N 1
ATOM 708 C CA . SER A 1 82 ? 16.456 0.680 9.725 1.00 57.19 82 SER A CA 1
ATOM 709 C C . SER A 1 82 ? 17.667 0.515 8.806 1.00 57.19 82 SER A C 1
ATOM 711 O O . SER A 1 82 ? 17.531 0.666 7.591 1.00 57.19 82 SER A O 1
ATOM 713 N N . TYR A 1 83 ? 18.813 0.239 9.432 1.00 50.59 83 TYR A N 1
ATOM 714 C CA . TYR A 1 83 ? 20.110 -0.092 8.831 1.00 50.59 83 TYR A CA 1
ATOM 715 C C . TYR A 1 83 ? 20.048 -1.137 7.714 1.00 50.59 83 TYR A C 1
ATOM 717 O O . TYR A 1 83 ? 19.262 -2.105 7.850 1.00 50.59 83 TYR A O 1
#

Sequence (83 aa):
MNLIEINREEIVKRVRELADAKKKWHFHFLTPNCIFNNKEKFALILEDEEKKESYVCYFNEQPEELKIFENLLYKRPEDFDSY